Protein AF-A0A2H0HXA2-F1 (afdb_monomer)

Foldseek 3Di:
DPPPADPQQCFAEAEDADCVVVCCVVHVRHHYLHYPPVVVCVVVCSVVLNVCLQVVHVCNVVSCVVSPGPYYHYDCPRVSVVVVVVD

Solvent-accessible surface area (backbone atoms only — not comparable to full-atom values): 5226 Å² total; per-residue (Å²): 133,85,79,77,76,57,97,51,59,72,32,37,27,50,44,40,56,91,47,28,67,61,45,43,71,78,39,69,56,39,43,63,69,44,48,94,64,50,79,70,30,50,81,70,50,51,45,56,56,49,48,34,40,66,69,64,38,95,62,26,69,58,50,43,58,74,72,53,55,68,44,76,49,67,64,80,85,39,67,57,54,56,54,62,76,76,110

Sequence (87 aa):
MEQAGSKLDGARVFNHYSLAGVILFHAPRVSVFIDSRVDLYEKAGILDDYLEIHGLDPGWDVLLDAWKVDAIIYPTTHPLIHALTQR

Radius of gyration: 13.37 Å; Cα contacts (8 Å, |Δi|>4): 100; chains: 1; bounding box: 20×36×38 Å

Mean predicted aligned error: 4.28 Å

Secondary structure (DSSP, 8-state):
---PPPTTTT-EEEE-GGGHHHHHHH-TTSEES--S-HHHHHTTTHHHHHHHHHHT-TTHHHHHHHTT--EEE--TTSHHHHHHHT-

pLDDT: mean 91.55, std 11.46, range [40.56, 98.38]

Structure (mmCIF, N/CA/C/O backbone):
data_AF-A0A2H0HXA2-F1
#
_entry.id   AF-A0A2H0HXA2-F1
#
loop_
_atom_site.group_PDB
_atom_site.id
_atom_site.type_symbol
_atom_site.label_atom_id
_atom_site.label_alt_id
_atom_site.label_comp_id
_atom_site.label_asym_id
_atom_site.label_entity_id
_atom_site.label_seq_id
_atom_site.pdbx_PDB_ins_code
_atom_site.Cartn_x
_atom_site.Cartn_y
_atom_site.Cartn_z
_atom_site.occupancy
_atom_site.B_iso_or_equiv
_atom_site.auth_seq_id
_atom_site.auth_comp_id
_atom_site.auth_asym_id
_atom_site.auth_atom_id
_atom_site.pdbx_PDB_model_num
ATOM 1 N N . MET A 1 1 ? -7.539 19.967 22.339 1.00 40.56 1 MET A N 1
ATOM 2 C CA . MET A 1 1 ? -7.479 20.238 20.889 1.00 40.56 1 MET A CA 1
ATOM 3 C C . MET A 1 1 ? -8.109 19.042 20.212 1.00 40.56 1 MET A C 1
ATOM 5 O O . MET A 1 1 ? -7.564 17.952 20.308 1.00 40.56 1 MET A O 1
ATOM 9 N N . GLU A 1 2 ? -9.307 19.219 19.674 1.00 43.97 2 GLU A N 1
ATOM 10 C CA . GLU A 1 2 ? -10.029 18.180 18.943 1.00 43.97 2 GLU A CA 1
ATOM 11 C C . GLU A 1 2 ? -9.278 17.954 17.628 1.00 43.97 2 GLU A C 1
ATOM 13 O O . GLU A 1 2 ? -9.149 18.880 16.826 1.00 43.97 2 GLU A O 1
ATOM 18 N N . GLN A 1 3 ? -8.661 16.783 17.456 1.00 52.25 3 GLN A N 1
ATOM 19 C CA . GLN A 1 3 ? -8.065 16.435 16.170 1.00 52.25 3 GLN A CA 1
ATOM 20 C C . GLN A 1 3 ? -9.221 16.283 15.182 1.00 52.25 3 GLN A C 1
ATOM 22 O O . GLN A 1 3 ? -9.993 15.331 15.275 1.00 52.25 3 GLN A O 1
ATOM 27 N N . ALA A 1 4 ? -9.369 17.245 14.270 1.00 54.97 4 ALA A N 1
ATOM 28 C CA . ALA A 1 4 ? -10.219 17.074 13.103 1.00 54.97 4 ALA A CA 1
ATOM 29 C C . ALA A 1 4 ? -9.750 15.806 12.377 1.00 54.97 4 ALA A C 1
ATOM 31 O O . ALA A 1 4 ? -8.565 15.686 12.061 1.00 54.97 4 ALA A O 1
ATOM 32 N N . GLY A 1 5 ? -10.657 14.847 12.187 1.00 58.47 5 GLY A N 1
ATOM 33 C CA . GLY A 1 5 ? -10.323 13.568 11.569 1.00 58.47 5 GLY A CA 1
ATOM 34 C C . GLY A 1 5 ? -9.680 13.772 10.200 1.00 58.47 5 GLY A C 1
ATOM 35 O O . GLY A 1 5 ? -10.138 14.600 9.406 1.00 58.47 5 GLY A O 1
ATOM 36 N N . SER A 1 6 ? -8.601 13.038 9.928 1.00 71.31 6 SER A N 1
ATOM 37 C CA . SER A 1 6 ? -7.991 13.038 8.601 1.00 71.31 6 SER A CA 1
ATOM 38 C C . SER A 1 6 ? -9.010 12.512 7.591 1.00 71.31 6 SER A C 1
ATOM 40 O O . SER A 1 6 ? -9.796 11.615 7.894 1.00 71.31 6 SER A O 1
ATOM 42 N N . LYS A 1 7 ? -8.968 13.007 6.347 1.00 77.81 7 LYS A N 1
ATOM 43 C CA . LYS A 1 7 ? -9.771 12.460 5.235 1.00 77.81 7 LYS A CA 1
ATOM 44 C C . LYS A 1 7 ? -9.537 10.950 5.032 1.00 77.81 7 LYS A C 1
ATOM 46 O O . LYS A 1 7 ? -10.355 10.289 4.404 1.00 77.81 7 LYS A O 1
ATOM 51 N N . LEU A 1 8 ? -8.427 10.423 5.550 1.00 85.19 8 LEU A N 1
ATOM 52 C CA . LEU A 1 8 ? -8.041 9.015 5.476 1.00 85.19 8 LEU A CA 1
ATOM 53 C C . LEU A 1 8 ? -8.414 8.206 6.727 1.00 85.19 8 LEU A C 1
ATOM 55 O O . LEU A 1 8 ? -8.045 7.041 6.821 1.00 85.19 8 LEU A O 1
ATOM 59 N N . ASP A 1 9 ? -9.108 8.784 7.704 1.00 90.19 9 ASP A N 1
ATOM 60 C CA . ASP A 1 9 ? -9.478 8.056 8.916 1.00 90.19 9 ASP A CA 1
ATOM 61 C C . ASP A 1 9 ? -10.302 6.801 8.586 1.00 90.19 9 ASP A C 1
ATOM 63 O O . ASP A 1 9 ? -11.360 6.881 7.963 1.00 90.19 9 ASP A O 1
ATOM 67 N N . GLY A 1 10 ? -9.823 5.633 9.028 1.00 91.38 10 GLY A N 1
ATOM 68 C CA . GLY A 1 10 ? -10.437 4.337 8.728 1.00 91.38 10 GLY A CA 1
ATOM 69 C C . GLY A 1 10 ? -10.161 3.797 7.320 1.00 91.38 10 GLY A C 1
ATOM 70 O O . GLY A 1 10 ? -10.631 2.707 7.004 1.00 91.38 10 GLY A O 1
ATOM 71 N N . ALA A 1 11 ? -9.402 4.515 6.488 1.00 95.31 11 ALA A N 1
ATOM 72 C CA . ALA A 1 11 ? -8.997 4.043 5.171 1.00 95.31 11 ALA A CA 1
ATOM 73 C C . ALA A 1 11 ? -7.904 2.971 5.274 1.00 95.31 11 ALA A C 1
ATOM 75 O O . ALA A 1 11 ? -7.000 3.051 6.116 1.00 95.31 11 ALA A O 1
ATOM 76 N N . ARG A 1 12 ? -7.953 2.001 4.359 1.00 97.00 12 ARG A N 1
ATOM 77 C CA . ARG A 1 12 ? -6.894 1.017 4.128 1.00 97.00 12 ARG A CA 1
ATOM 78 C C . ARG A 1 12 ? -5.980 1.527 3.038 1.00 97.00 12 ARG A C 1
ATOM 80 O O . ARG A 1 12 ? -6.373 1.655 1.878 1.00 97.00 12 ARG A O 1
ATOM 87 N N . VAL A 1 13 ? -4.766 1.859 3.438 1.00 97.19 13 VAL A N 1
ATOM 88 C CA . VAL A 1 13 ? -3.808 2.549 2.593 1.00 97.19 13 VAL A CA 1
ATOM 89 C C . VAL A 1 13 ? -2.730 1.582 2.152 1.00 97.19 13 VAL A C 1
ATOM 91 O O . VAL A 1 13 ? -1.981 1.069 2.981 1.00 97.19 13 VAL A O 1
ATOM 94 N N . PHE A 1 14 ? -2.588 1.415 0.839 1.00 98.00 14 PHE A N 1
ATOM 95 C CA . PHE A 1 14 ? -1.380 0.829 0.276 1.00 98.00 14 PHE A CA 1
ATOM 96 C C . PHE A 1 14 ? -0.278 1.894 0.269 1.00 98.00 14 PHE A C 1
ATOM 98 O O . PHE A 1 14 ? -0.261 2.813 -0.554 1.00 98.00 14 PHE A O 1
ATOM 105 N N . ASN A 1 15 ? 0.605 1.832 1.262 1.00 97.50 15 ASN A N 1
ATOM 106 C CA . ASN A 1 15 ? 1.676 2.802 1.468 1.00 97.50 15 ASN A CA 1
ATOM 107 C C . ASN A 1 15 ? 3.021 2.261 0.991 1.00 97.50 15 ASN A C 1
ATOM 109 O O . ASN A 1 15 ? 3.283 1.068 1.074 1.00 97.50 15 ASN A O 1
ATOM 113 N N . HIS A 1 16 ? 3.925 3.154 0.600 1.00 97.19 16 HIS A N 1
ATOM 114 C CA . HIS A 1 16 ? 5.331 2.795 0.489 1.00 97.19 16 HIS A CA 1
ATOM 115 C C . HIS A 1 16 ? 5.867 2.399 1.873 1.00 97.19 16 HIS A C 1
ATOM 117 O O . HIS A 1 16 ? 5.636 3.112 2.858 1.00 97.19 16 HIS A O 1
ATOM 123 N N . TYR A 1 17 ? 6.598 1.287 1.946 1.00 95.38 17 TYR A N 1
ATOM 124 C CA . TYR A 1 17 ? 7.113 0.693 3.186 1.00 95.38 17 TYR A CA 1
ATOM 125 C C . TYR A 1 17 ? 7.797 1.709 4.118 1.00 95.38 17 TYR A C 1
ATOM 127 O O . TYR A 1 17 ? 7.518 1.753 5.315 1.00 95.38 17 TYR A O 1
ATOM 135 N N . SER A 1 18 ? 8.631 2.604 3.573 1.00 94.94 18 SER A N 1
ATOM 136 C CA . SER A 1 18 ? 9.368 3.592 4.379 1.00 94.94 18 SER A CA 1
ATOM 137 C C . SER A 1 18 ? 8.506 4.713 4.977 1.00 94.94 18 SER A C 1
ATOM 139 O O . SER A 1 18 ? 8.985 5.454 5.833 1.00 94.94 18 SER A O 1
ATOM 141 N N . LEU A 1 19 ? 7.258 4.879 4.525 1.00 94.81 19 LEU A N 1
ATOM 142 C CA . LEU A 1 19 ? 6.369 5.964 4.961 1.00 94.81 19 LEU A CA 1
ATOM 143 C C . LEU A 1 19 ? 5.447 5.562 6.114 1.00 94.81 19 LEU A C 1
ATOM 145 O O . LEU A 1 19 ? 4.827 6.434 6.724 1.00 94.81 19 LEU A O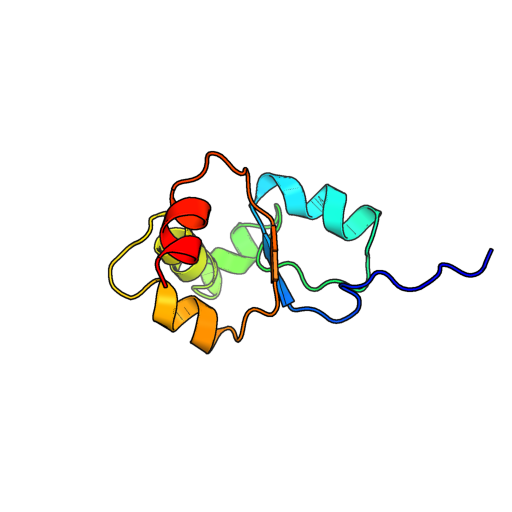 1
ATOM 149 N N . ALA A 1 20 ? 5.369 4.272 6.442 1.00 94.62 20 ALA A N 1
ATOM 150 C CA . ALA A 1 20 ? 4.405 3.747 7.403 1.00 94.62 20 ALA A CA 1
ATOM 151 C C . ALA A 1 20 ? 4.491 4.435 8.773 1.00 94.62 20 ALA A C 1
ATOM 153 O O . ALA A 1 20 ? 3.475 4.855 9.320 1.00 94.62 20 ALA A O 1
ATOM 154 N N . GLY A 1 21 ? 5.707 4.626 9.297 1.00 93.75 21 GLY A N 1
ATOM 155 C CA . GLY A 1 21 ? 5.918 5.270 10.597 1.00 93.75 21 GLY A CA 1
ATOM 156 C C . GLY A 1 21 ? 5.434 6.721 10.637 1.00 93.75 21 GLY A C 1
ATOM 157 O O . GLY A 1 21 ? 4.802 7.132 11.606 1.00 93.75 21 GLY A O 1
ATOM 158 N N . VAL A 1 22 ? 5.665 7.486 9.565 1.00 93.62 22 VAL A N 1
ATOM 159 C CA . VAL A 1 22 ? 5.194 8.877 9.456 1.00 93.62 22 VAL A CA 1
ATOM 160 C C . VAL A 1 22 ? 3.666 8.921 9.374 1.00 93.62 22 VAL A C 1
ATOM 162 O O . VAL A 1 22 ? 3.041 9.734 10.052 1.00 93.62 22 VAL A O 1
ATOM 165 N N . ILE A 1 23 ? 3.056 8.022 8.592 1.00 93.75 23 ILE A N 1
ATOM 166 C CA . ILE A 1 23 ? 1.594 7.918 8.477 1.00 93.75 23 ILE A CA 1
ATOM 167 C C . ILE A 1 23 ? 0.981 7.589 9.838 1.00 93.75 23 ILE A C 1
ATOM 169 O O . ILE A 1 23 ? 0.098 8.308 10.290 1.00 93.75 23 ILE A O 1
ATOM 173 N N . LEU A 1 24 ? 1.474 6.553 10.519 1.00 92.94 24 LEU A N 1
ATOM 174 C CA . LEU A 1 24 ? 0.948 6.127 11.817 1.00 92.94 24 LEU A CA 1
ATOM 175 C C . LEU A 1 24 ? 1.139 7.189 12.907 1.00 92.94 24 LEU A C 1
ATOM 177 O O . LEU A 1 24 ? 0.290 7.319 13.786 1.00 92.94 24 LEU A O 1
ATOM 181 N N . PHE A 1 25 ? 2.217 7.974 12.840 1.00 93.06 25 PHE A N 1
ATOM 182 C CA . PHE A 1 25 ? 2.459 9.067 13.781 1.00 93.06 25 PHE A CA 1
ATOM 183 C C . PHE A 1 25 ? 1.449 10.215 13.624 1.00 93.06 25 PHE A C 1
ATOM 185 O O . PHE A 1 25 ? 0.957 10.741 14.621 1.00 93.06 25 PHE A O 1
ATOM 192 N N . HIS A 1 26 ? 1.121 10.604 12.388 1.00 92.75 26 HIS A N 1
ATOM 193 C CA . HIS A 1 26 ? 0.231 11.741 12.117 1.00 92.75 26 HIS A CA 1
ATOM 194 C C . HIS A 1 26 ? -1.247 11.364 11.951 1.00 92.75 26 HIS A C 1
ATOM 196 O O . HIS A 1 26 ? -2.118 12.205 12.161 1.00 92.75 26 HIS A O 1
ATOM 202 N N . ALA A 1 27 ? -1.534 10.127 11.560 1.00 92.88 27 ALA A N 1
ATOM 203 C CA . ALA A 1 27 ? -2.869 9.619 11.277 1.00 92.88 27 ALA A CA 1
ATOM 204 C C . ALA A 1 27 ? -3.020 8.195 11.852 1.00 92.88 27 ALA A C 1
ATOM 206 O O . ALA A 1 27 ? -3.137 7.224 11.105 1.00 92.88 27 ALA A O 1
ATOM 207 N N . PRO A 1 28 ? -3.050 8.043 13.190 1.00 92.25 28 PRO A N 1
ATOM 208 C CA . PRO A 1 28 ? -3.038 6.735 13.859 1.00 92.25 28 PRO A CA 1
ATOM 209 C C . PRO A 1 28 ? -4.287 5.881 13.590 1.00 92.25 28 PRO A C 1
ATOM 211 O O . PRO A 1 28 ? -4.324 4.704 13.936 1.00 92.25 28 PRO A O 1
ATOM 214 N N . ARG A 1 29 ? -5.330 6.472 12.997 1.00 93.44 29 ARG A N 1
ATOM 215 C CA . ARG A 1 29 ? -6.571 5.794 12.600 1.00 93.44 29 ARG A CA 1
ATOM 216 C C . ARG A 1 29 ? -6.527 5.229 11.176 1.00 93.44 29 ARG A C 1
ATOM 218 O O . ARG A 1 29 ? -7.516 4.648 10.736 1.00 93.44 29 ARG A O 1
ATOM 225 N N . VAL A 1 30 ? -5.428 5.427 10.452 1.00 94.69 30 VAL A N 1
ATOM 226 C CA . VAL A 1 30 ? -5.202 4.857 9.120 1.00 94.69 30 VAL A CA 1
ATOM 227 C C . VAL A 1 30 ? -4.667 3.438 9.263 1.00 94.69 30 VAL A C 1
ATOM 229 O O . VAL A 1 30 ? -3.757 3.185 10.052 1.00 94.69 30 VAL A O 1
ATOM 232 N N . SER A 1 31 ? -5.192 2.512 8.467 1.00 95.50 31 SER A N 1
ATOM 233 C CA . SER A 1 31 ? -4.625 1.171 8.347 1.00 95.50 31 SER A CA 1
ATOM 234 C C . SER A 1 31 ? -3.576 1.167 7.238 1.00 95.50 31 SER A C 1
ATOM 236 O O . SER A 1 31 ? -3.923 1.200 6.060 1.00 95.50 31 SER A O 1
ATOM 238 N N . VAL A 1 32 ? -2.297 1.156 7.615 1.00 96.31 32 VAL A N 1
ATOM 239 C CA . VAL A 1 32 ? -1.182 0.957 6.674 1.00 96.31 32 VAL A CA 1
ATOM 240 C C . VAL A 1 32 ? -1.124 -0.503 6.225 1.00 96.31 32 VAL A C 1
ATOM 242 O O . VAL A 1 32 ? -1.438 -1.401 7.006 1.00 96.31 32 VAL A O 1
ATOM 245 N N . PHE A 1 33 ? -0.721 -0.738 4.980 1.00 97.00 33 PHE A N 1
ATOM 246 C CA . PHE A 1 33 ? -0.577 -2.084 4.427 1.00 97.00 33 PHE A CA 1
ATOM 247 C C . PHE A 1 33 ? 0.613 -2.820 5.045 1.00 97.00 33 PHE A C 1
ATOM 249 O O . PHE A 1 33 ? 0.490 -3.957 5.491 1.00 97.00 33 PHE A O 1
ATOM 256 N N . ILE A 1 34 ? 1.759 -2.139 5.109 1.00 96.56 34 ILE A N 1
ATOM 257 C CA . ILE A 1 34 ? 2.996 -2.671 5.676 1.00 96.56 34 ILE A CA 1
ATOM 258 C C . ILE A 1 34 ? 3.739 -1.582 6.447 1.00 96.56 34 ILE A C 1
ATOM 260 O O . ILE A 1 34 ? 3.694 -0.404 6.082 1.00 96.56 34 ILE A O 1
ATOM 264 N N . ASP A 1 35 ? 4.455 -1.986 7.492 1.00 94.81 35 ASP A N 1
ATOM 265 C CA . ASP A 1 35 ? 5.446 -1.171 8.191 1.00 94.81 35 ASP A CA 1
ATOM 266 C C . ASP A 1 35 ? 6.742 -1.956 8.432 1.00 94.81 35 ASP A C 1
ATOM 268 O O . ASP A 1 35 ? 6.910 -3.063 7.927 1.00 94.81 35 ASP A O 1
ATOM 272 N N . SER A 1 36 ? 7.675 -1.385 9.199 1.00 90.81 36 SER A N 1
ATOM 273 C CA . SER A 1 36 ? 9.017 -1.938 9.399 1.00 90.81 36 SER A CA 1
ATOM 274 C C . SER A 1 36 ? 9.088 -3.315 10.068 1.00 90.81 36 SER A C 1
ATOM 276 O O . SER A 1 36 ? 10.177 -3.871 10.191 1.00 90.81 36 SER A O 1
ATOM 278 N N . ARG A 1 37 ? 7.962 -3.878 10.512 1.00 91.94 37 ARG A N 1
ATOM 279 C CA . ARG A 1 37 ? 7.862 -5.208 11.132 1.00 91.94 37 ARG A CA 1
ATOM 280 C C . ARG A 1 37 ? 7.742 -6.319 10.080 1.00 91.94 37 ARG A C 1
ATOM 282 O O . ARG A 1 37 ? 6.808 -7.115 10.115 1.00 91.94 37 ARG A O 1
ATOM 289 N N . VAL A 1 38 ? 8.661 -6.334 9.111 1.00 86.38 38 VAL A N 1
ATOM 290 C CA . VAL A 1 38 ? 8.631 -7.195 7.905 1.00 86.38 38 VAL A CA 1
ATOM 291 C C . VAL A 1 38 ? 8.436 -8.680 8.234 1.00 86.38 38 VAL A C 1
ATOM 293 O O . VAL A 1 38 ? 7.686 -9.373 7.550 1.00 86.38 38 VAL A O 1
ATOM 296 N N . ASP A 1 39 ? 9.042 -9.149 9.322 1.00 90.38 39 ASP A N 1
ATOM 297 C CA . ASP A 1 39 ? 8.979 -10.532 9.801 1.00 90.38 39 ASP A CA 1
ATOM 298 C C . ASP A 1 39 ? 7.556 -11.011 10.143 1.00 90.38 39 ASP A C 1
ATOM 300 O O . ASP A 1 39 ? 7.264 -12.209 10.078 1.00 90.38 39 ASP A O 1
ATOM 304 N N . LEU A 1 40 ? 6.653 -10.086 10.491 1.00 91.31 40 LEU A N 1
ATOM 305 C CA . LEU A 1 40 ? 5.240 -10.388 10.730 1.00 91.31 40 LEU A CA 1
ATOM 306 C C . LEU A 1 40 ? 4.464 -10.597 9.426 1.00 91.31 40 LEU A C 1
ATOM 308 O O . LEU A 1 40 ? 3.512 -11.377 9.400 1.00 91.31 40 LEU A O 1
ATOM 312 N N . TYR A 1 41 ? 4.863 -9.908 8.358 1.00 92.44 41 TYR A N 1
ATOM 313 C CA . TYR A 1 41 ? 4.163 -9.903 7.073 1.00 92.44 41 TYR A CA 1
ATOM 314 C C . TYR A 1 41 ? 4.611 -11.045 6.161 1.00 92.44 41 TYR A C 1
ATOM 316 O O . TYR A 1 41 ? 3.784 -11.613 5.451 1.00 92.44 41 TYR A O 1
ATOM 324 N N . GLU A 1 42 ? 5.889 -11.422 6.224 1.00 89.94 42 GLU A N 1
ATOM 325 C CA . GLU A 1 42 ? 6.455 -12.541 5.460 1.00 89.94 42 GLU A CA 1
ATOM 326 C C . GLU A 1 42 ? 5.718 -13.854 5.758 1.00 89.94 42 GLU A C 1
ATOM 328 O O . GLU A 1 42 ? 5.224 -14.526 4.859 1.00 89.94 42 GLU A O 1
ATOM 333 N N . LYS A 1 43 ? 5.531 -14.185 7.041 1.00 86.00 43 LYS A N 1
ATOM 334 C CA . LYS A 1 43 ? 4.870 -15.438 7.458 1.00 86.00 43 LYS A CA 1
ATOM 335 C C . LYS A 1 43 ? 3.408 -15.544 7.026 1.00 86.00 43 LYS A C 1
ATOM 337 O O . LYS A 1 43 ? 2.860 -16.643 7.018 1.00 86.00 43 LYS A O 1
ATOM 342 N N . ALA A 1 44 ? 2.776 -14.413 6.737 1.00 89.62 44 ALA A N 1
ATOM 343 C CA . ALA A 1 44 ? 1.381 -14.333 6.335 1.00 89.62 44 ALA A CA 1
ATOM 344 C C . ALA A 1 44 ? 1.201 -14.222 4.809 1.00 89.62 44 ALA A C 1
ATOM 346 O O . ALA A 1 44 ? 0.063 -14.118 4.365 1.00 89.62 44 ALA A O 1
ATOM 347 N N . GLY A 1 45 ? 2.288 -14.207 4.022 1.00 93.00 45 GLY A N 1
ATOM 348 C CA . GLY A 1 45 ? 2.252 -13.972 2.570 1.00 93.00 45 GLY A CA 1
ATOM 349 C C . GLY A 1 45 ? 1.955 -12.520 2.172 1.00 93.00 45 GLY A C 1
ATOM 350 O O . GLY A 1 45 ? 1.948 -12.182 0.998 1.00 93.00 45 GLY A O 1
ATOM 351 N N . ILE A 1 46 ? 1.755 -11.624 3.144 1.00 96.12 46 ILE A N 1
ATOM 352 C CA . ILE A 1 46 ? 1.423 -10.210 2.900 1.00 96.12 46 ILE A CA 1
ATOM 353 C C . ILE A 1 46 ? 2.612 -9.474 2.275 1.00 96.12 46 ILE A C 1
ATOM 355 O O . I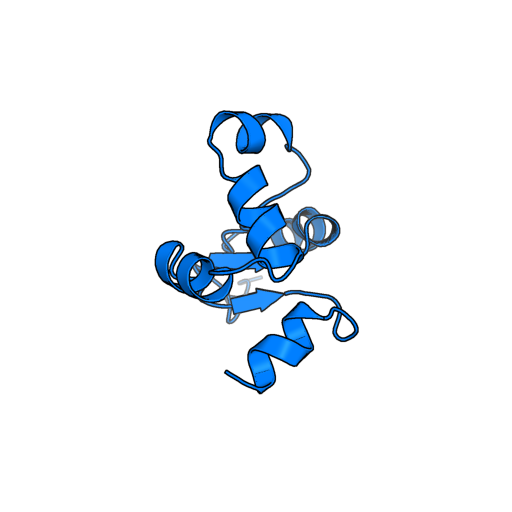LE A 1 46 ? 2.433 -8.538 1.497 1.00 96.12 46 ILE A O 1
ATOM 359 N N . LEU A 1 47 ? 3.836 -9.881 2.630 1.00 96.50 47 LEU A N 1
ATOM 360 C CA . LEU A 1 47 ? 5.037 -9.324 2.017 1.00 96.50 47 LEU A CA 1
ATOM 361 C C . LEU A 1 47 ? 5.108 -9.652 0.521 1.00 96.50 47 LEU A C 1
ATOM 363 O O . LEU A 1 47 ? 5.500 -8.782 -0.250 1.00 96.50 47 LEU A O 1
ATOM 367 N N . ASP A 1 48 ? 4.702 -10.854 0.118 1.00 97.06 48 ASP A N 1
ATOM 368 C CA . ASP A 1 48 ? 4.721 -11.267 -1.287 1.00 97.06 48 ASP A CA 1
ATOM 369 C C . ASP A 1 48 ? 3.710 -10.443 -2.090 1.00 97.06 48 ASP A C 1
ATOM 371 O O . ASP A 1 48 ? 4.097 -9.779 -3.048 1.00 97.06 48 ASP A O 1
ATOM 375 N N . ASP A 1 49 ? 2.465 -10.336 -1.608 1.00 97.75 49 ASP A N 1
ATOM 376 C CA . ASP A 1 49 ? 1.445 -9.464 -2.209 1.00 97.75 49 ASP A CA 1
ATOM 377 C C . ASP A 1 49 ? 1.927 -8.006 -2.317 1.00 97.75 49 ASP A C 1
ATOM 379 O O . ASP A 1 49 ? 1.707 -7.330 -3.325 1.00 97.75 49 ASP A O 1
ATOM 383 N N . TYR A 1 50 ? 2.600 -7.494 -1.276 1.00 98.00 50 TYR A N 1
ATOM 384 C CA . TYR A 1 50 ? 3.181 -6.153 -1.312 1.00 98.00 50 TYR A CA 1
ATOM 385 C C . TYR A 1 50 ? 4.21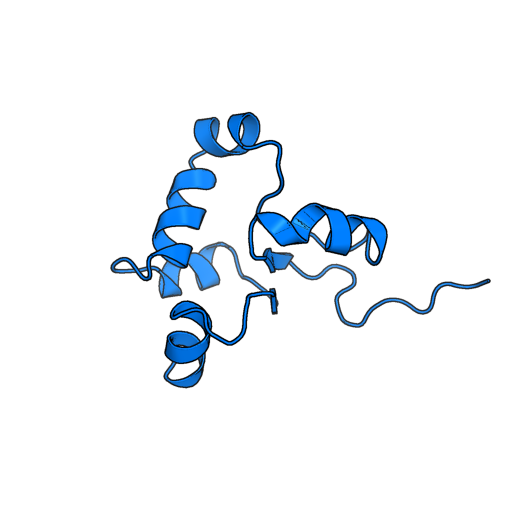0 -6.021 -2.436 1.00 98.00 50 TYR A C 1
ATOM 387 O O . TYR A 1 50 ? 4.198 -5.015 -3.147 1.00 98.00 50 TYR A O 1
ATOM 395 N N . LEU A 1 51 ? 5.111 -6.997 -2.575 1.00 97.62 51 LEU A N 1
ATOM 396 C CA . LEU A 1 51 ? 6.175 -6.985 -3.574 1.00 97.62 51 LEU A CA 1
ATOM 397 C C . LEU A 1 51 ? 5.623 -7.130 -4.994 1.00 97.62 51 LEU A C 1
ATOM 399 O O . LEU A 1 51 ? 6.092 -6.407 -5.867 1.00 97.62 51 LEU A O 1
ATOM 403 N N . GLU A 1 52 ? 4.599 -7.956 -5.208 1.00 98.38 52 GLU A N 1
ATOM 404 C CA . GLU A 1 52 ? 3.917 -8.084 -6.502 1.00 98.38 52 GLU A CA 1
ATOM 405 C C . GLU A 1 52 ? 3.252 -6.762 -6.913 1.00 98.38 52 GLU A C 1
ATOM 407 O O . GLU A 1 52 ? 3.455 -6.266 -8.026 1.00 98.38 52 GLU A O 1
ATOM 412 N N . ILE A 1 53 ? 2.521 -6.118 -5.989 1.00 98.31 53 ILE A N 1
ATOM 413 C CA . ILE A 1 53 ? 1.917 -4.804 -6.250 1.00 98.31 53 ILE A CA 1
ATOM 414 C C . ILE A 1 53 ? 2.996 -3.742 -6.498 1.00 98.31 53 ILE A C 1
ATOM 416 O O . ILE A 1 53 ? 2.882 -2.921 -7.411 1.00 98.31 53 ILE A O 1
ATOM 420 N N . HIS A 1 54 ? 4.050 -3.742 -5.682 1.00 97.75 54 HIS A N 1
ATOM 421 C CA . HIS A 1 54 ? 5.166 -2.808 -5.796 1.00 97.75 54 HIS A CA 1
ATOM 422 C C . HIS A 1 54 ? 5.916 -2.972 -7.126 1.00 97.75 54 HIS A C 1
ATOM 424 O O . HIS A 1 54 ? 6.277 -1.975 -7.752 1.00 97.75 54 HIS A O 1
ATOM 430 N N . GLY A 1 55 ? 6.127 -4.213 -7.565 1.00 97.75 55 GLY A N 1
ATOM 431 C CA . GLY A 1 55 ? 6.830 -4.576 -8.793 1.00 97.75 55 GLY A CA 1
ATOM 432 C C . GLY A 1 55 ? 6.021 -4.377 -10.073 1.00 97.75 55 GLY A C 1
ATOM 433 O O . GLY A 1 55 ? 6.618 -4.341 -11.148 1.00 97.75 55 GLY A O 1
ATOM 434 N N . LEU A 1 56 ? 4.701 -4.165 -9.964 1.00 97.69 56 LEU A N 1
ATOM 435 C CA . LEU A 1 56 ? 3.757 -4.232 -11.086 1.00 97.69 56 LEU A CA 1
ATOM 436 C C . LEU A 1 56 ? 3.747 -5.60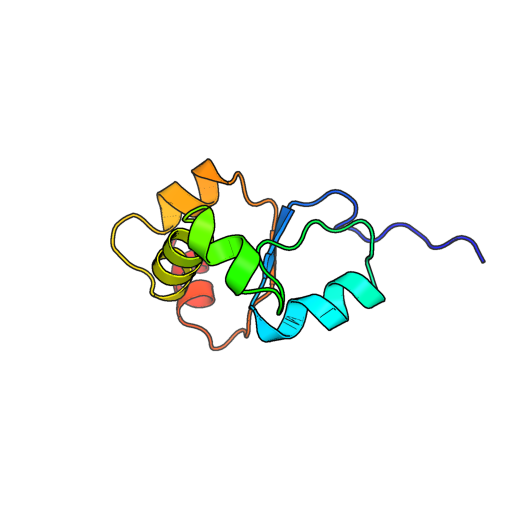9 -11.761 1.00 97.69 56 LEU A C 1
ATOM 438 O O . LEU A 1 56 ? 3.627 -5.717 -12.985 1.00 97.69 56 LEU A O 1
ATOM 442 N N . ASP A 1 57 ? 3.85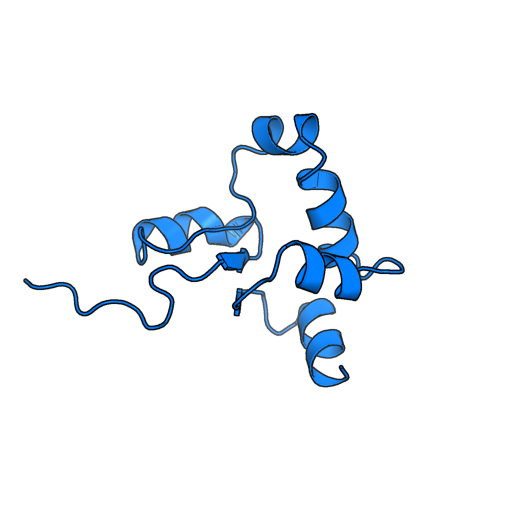9 -6.660 -10.954 1.00 98.12 57 ASP A N 1
ATOM 443 C CA . ASP A 1 57 ? 3.839 -8.034 -11.437 1.00 98.12 57 ASP A CA 1
ATOM 444 C C . ASP A 1 57 ? 2.454 -8.391 -12.014 1.00 98.12 57 ASP A C 1
ATOM 446 O O . ASP A 1 57 ? 1.448 -7.748 -11.689 1.00 98.12 57 ASP A O 1
ATOM 450 N N . PRO A 1 58 ? 2.348 -9.388 -12.914 1.00 97.31 58 PRO A N 1
ATOM 451 C CA . PRO A 1 58 ? 1.068 -9.754 -13.515 1.00 97.31 58 PRO A CA 1
ATOM 452 C C . PRO A 1 58 ? -0.016 -10.044 -12.462 1.00 97.31 58 PRO A C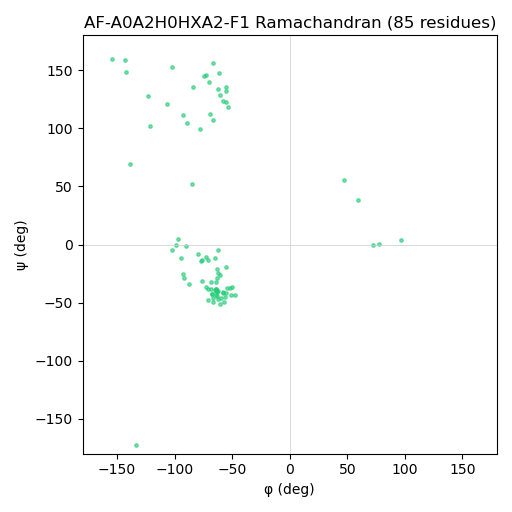 1
ATOM 454 O O . PRO A 1 58 ? 0.106 -10.988 -11.692 1.00 97.31 58 PRO A O 1
ATOM 457 N N . GLY A 1 59 ? -1.101 -9.259 -12.468 1.00 95.75 59 GLY A N 1
ATOM 458 C CA . GLY A 1 59 ? -2.196 -9.372 -11.493 1.00 95.75 59 GLY A CA 1
ATOM 459 C C . GLY A 1 59 ? -2.118 -8.409 -10.300 1.00 95.75 59 GLY A C 1
ATOM 460 O O . GLY A 1 59 ? -2.988 -8.465 -9.430 1.00 95.75 59 GLY A O 1
ATOM 461 N N . TRP A 1 60 ? -1.139 -7.497 -10.267 1.00 97.69 60 TRP A N 1
ATOM 462 C CA . TRP A 1 60 ? -0.991 -6.476 -9.218 1.00 97.69 60 TRP A CA 1
ATOM 463 C C . TRP A 1 60 ? -2.274 -5.673 -8.936 1.00 97.69 60 TRP A C 1
ATOM 465 O O . TRP A 1 60 ? -2.565 -5.310 -7.79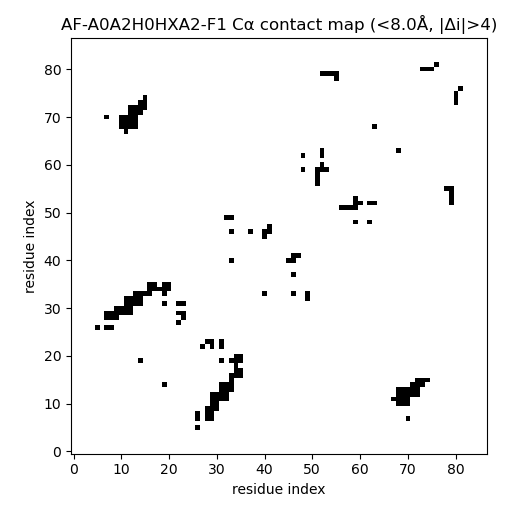6 1.00 97.69 60 TRP A O 1
ATOM 475 N N . ASP A 1 61 ? -3.056 -5.377 -9.970 1.00 96.88 61 ASP A N 1
ATOM 476 C CA . ASP A 1 61 ? -4.278 -4.582 -9.885 1.00 96.88 61 ASP A CA 1
ATOM 477 C C . ASP A 1 61 ? -5.418 -5.362 -9.223 1.00 96.88 61 ASP A C 1
ATOM 479 O O . ASP A 1 61 ? -6.169 -4.808 -8.418 1.00 96.88 61 ASP A O 1
ATOM 483 N N . VAL A 1 62 ? -5.490 -6.668 -9.484 1.00 97.75 62 VAL A N 1
ATOM 484 C CA . VAL A 1 62 ? -6.426 -7.582 -8.821 1.00 97.75 62 VAL A CA 1
ATOM 485 C C . VAL A 1 62 ? -6.122 -7.677 -7.326 1.00 97.75 62 VAL A C 1
ATOM 487 O O . VAL A 1 62 ? -7.050 -7.708 -6.516 1.00 97.75 62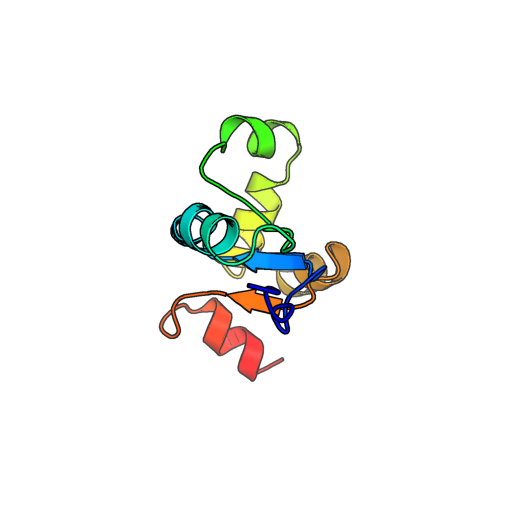 VAL A O 1
ATOM 490 N N . LEU A 1 63 ? -4.844 -7.672 -6.931 1.00 97.88 63 LEU A N 1
ATOM 491 C CA . LEU A 1 63 ? -4.459 -7.674 -5.517 1.00 97.88 63 LEU A CA 1
ATOM 492 C C . LEU A 1 63 ? -4.909 -6.396 -4.795 1.00 97.88 63 LEU A C 1
ATOM 494 O O . LEU A 1 63 ? -5.420 -6.475 -3.676 1.00 97.88 63 LEU A O 1
ATOM 498 N N . LEU A 1 64 ? -4.805 -5.223 -5.432 1.00 97.69 64 LEU A N 1
ATOM 499 C CA . LEU A 1 64 ? -5.328 -3.975 -4.858 1.00 97.69 64 LEU A CA 1
ATOM 500 C C . LEU A 1 64 ? -6.835 -4.061 -4.572 1.00 97.69 64 LEU A C 1
ATOM 502 O O . LEU A 1 64 ? -7.291 -3.615 -3.513 1.00 97.69 64 LEU A O 1
ATOM 506 N N . ASP A 1 65 ? -7.600 -4.668 -5.482 1.00 97.69 65 ASP A N 1
ATOM 507 C CA . ASP A 1 65 ? -9.038 -4.885 -5.308 1.00 97.69 65 ASP A CA 1
ATOM 508 C C . ASP A 1 65 ? -9.332 -5.949 -4.234 1.00 97.69 65 ASP A C 1
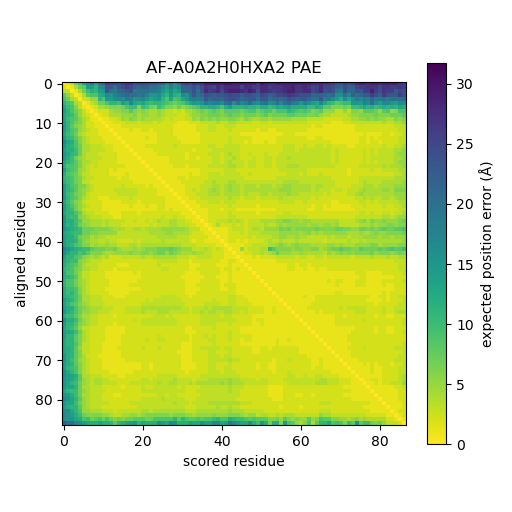ATOM 510 O O . ASP A 1 65 ? -10.254 -5.779 -3.431 1.00 97.69 65 ASP A O 1
ATOM 514 N N . ALA A 1 66 ? -8.529 -7.015 -4.154 1.00 97.69 66 ALA A N 1
ATOM 515 C CA . ALA A 1 66 ? -8.670 -8.081 -3.158 1.00 97.69 66 ALA A CA 1
ATOM 516 C C . ALA A 1 66 ? -8.451 -7.567 -1.725 1.00 97.69 66 ALA A C 1
ATOM 518 O O . ALA A 1 66 ? -9.250 -7.839 -0.823 1.00 97.69 66 ALA A O 1
ATOM 519 N N . TRP A 1 67 ? -7.427 -6.735 -1.534 1.00 97.56 67 TRP A N 1
ATOM 520 C CA . TRP A 1 67 ? -7.182 -6.007 -0.287 1.00 97.56 67 TRP A CA 1
ATOM 521 C C . TRP A 1 67 ? -8.174 -4.855 -0.067 1.00 97.56 67 TRP A C 1
ATOM 523 O O . TRP A 1 67 ? -8.277 -4.312 1.040 1.00 97.56 67 TRP A O 1
ATOM 533 N N . LYS A 1 68 ? -8.960 -4.534 -1.104 1.00 97.38 68 LYS A N 1
ATOM 534 C CA . LYS A 1 68 ? -9.915 -3.430 -1.225 1.00 97.38 68 LYS A CA 1
ATOM 535 C C . LYS A 1 68 ? -9.274 -2.120 -0.748 1.00 97.38 68 LYS A C 1
ATOM 537 O O . LYS A 1 68 ? -9.751 -1.488 0.190 1.00 97.38 68 LYS A O 1
ATOM 542 N N . VAL A 1 69 ? -8.142 -1.774 -1.339 1.00 97.31 69 VAL A N 1
ATOM 543 C CA . VAL A 1 69 ? -7.374 -0.575 -0.993 1.00 97.31 69 VAL A CA 1
ATOM 544 C C . VAL A 1 69 ? -8.217 0.682 -1.234 1.00 97.31 69 VAL A C 1
ATOM 546 O O . VAL A 1 69 ? -8.772 0.866 -2.313 1.00 97.31 69 VAL A O 1
ATOM 549 N N . ASP A 1 70 ? -8.297 1.558 -0.231 1.00 96.44 70 ASP A N 1
ATOM 550 C CA . ASP A 1 70 ? -9.091 2.792 -0.288 1.00 96.44 70 ASP A CA 1
ATOM 551 C C . ASP A 1 70 ? -8.254 3.985 -0.793 1.00 96.44 70 ASP A C 1
ATOM 553 O O . ASP A 1 70 ? -8.782 4.923 -1.392 1.00 96.44 70 ASP A O 1
ATOM 557 N N . ALA A 1 71 ? -6.938 3.970 -0.548 1.00 95.38 71 ALA A N 1
ATOM 558 C CA . ALA A 1 71 ? -6.011 4.992 -1.031 1.00 95.38 71 ALA A CA 1
ATOM 559 C C . ALA A 1 71 ? -4.576 4.462 -1.174 1.00 95.38 71 ALA A C 1
ATOM 561 O O . ALA A 1 71 ? -4.186 3.485 -0.535 1.00 95.38 71 ALA A O 1
ATOM 562 N N . ILE A 1 72 ? -3.768 5.147 -1.985 1.00 96.25 72 ILE A N 1
ATOM 563 C CA . ILE A 1 72 ? -2.368 4.791 -2.245 1.00 96.25 72 ILE A CA 1
ATOM 564 C C . ILE A 1 72 ? -1.476 5.979 -1.882 1.00 96.25 72 ILE A C 1
ATOM 566 O O . ILE A 1 72 ? -1.718 7.100 -2.329 1.00 96.25 72 ILE A O 1
ATOM 570 N N . ILE A 1 73 ? -0.448 5.740 -1.062 1.00 95.62 73 ILE A N 1
ATOM 571 C CA . ILE A 1 73 ? 0.537 6.757 -0.660 1.00 95.62 73 ILE A CA 1
ATOM 572 C C . ILE A 1 73 ? 1.927 6.283 -1.069 1.00 95.62 73 ILE A C 1
ATOM 574 O O . ILE A 1 73 ? 2.535 5.448 -0.400 1.00 95.62 73 ILE A O 1
ATOM 578 N N . TYR A 1 74 ? 2.437 6.838 -2.164 1.00 96.69 74 TYR A N 1
ATOM 579 C CA . TYR A 1 74 ? 3.685 6.418 -2.798 1.00 96.69 74 TYR A CA 1
ATOM 580 C C . TYR A 1 74 ? 4.458 7.621 -3.360 1.00 96.69 74 TYR A C 1
ATOM 582 O O . TYR A 1 74 ? 3.853 8.667 -3.617 1.00 96.69 74 TYR A O 1
ATOM 590 N N . PRO A 1 75 ? 5.782 7.499 -3.589 1.00 95.38 75 PRO A N 1
ATOM 591 C CA . PRO A 1 75 ? 6.529 8.486 -4.361 1.00 95.38 75 PRO A CA 1
ATOM 592 C C . PRO A 1 75 ? 5.895 8.680 -5.742 1.00 95.38 75 PRO A C 1
ATOM 594 O O . PRO A 1 75 ? 5.630 7.709 -6.447 1.00 95.38 75 PRO A O 1
ATOM 597 N N . THR A 1 76 ? 5.684 9.929 -6.157 1.00 94.56 76 THR A N 1
ATOM 598 C CA . THR A 1 76 ? 5.056 10.257 -7.452 1.00 94.56 76 THR A CA 1
ATOM 599 C C . THR A 1 76 ? 5.861 9.762 -8.653 1.00 94.56 76 THR A C 1
ATOM 601 O O . THR A 1 76 ? 5.303 9.524 -9.718 1.00 94.56 76 THR A O 1
ATOM 604 N N . THR A 1 77 ? 7.169 9.573 -8.482 1.00 95.25 77 THR A N 1
ATOM 605 C CA . THR A 1 77 ? 8.078 9.021 -9.493 1.00 95.25 77 THR A CA 1
ATOM 606 C C . THR A 1 77 ? 8.023 7.498 -9.596 1.00 95.25 77 THR A C 1
ATOM 608 O O . THR A 1 77 ? 8.631 6.933 -10.501 1.00 95.25 77 THR A O 1
ATOM 611 N N . HIS A 1 78 ? 7.322 6.818 -8.686 1.00 96.88 78 HIS A N 1
ATOM 612 C CA . HIS A 1 78 ? 7.244 5.365 -8.690 1.00 96.88 78 HIS A CA 1
ATOM 613 C C . HIS A 1 78 ? 6.413 4.860 -9.889 1.00 96.88 78 HIS A C 1
ATOM 615 O O . HIS A 1 78 ? 5.360 5.445 -10.180 1.00 96.88 78 HIS A O 1
ATOM 621 N N . PRO A 1 79 ? 6.817 3.764 -10.566 1.00 96.56 79 PRO A N 1
ATOM 622 C CA . PRO A 1 79 ? 6.071 3.207 -11.699 1.00 96.56 79 PRO A CA 1
ATOM 623 C C . PRO A 1 79 ? 4.606 2.894 -11.377 1.00 96.56 79 PRO A C 1
ATOM 625 O O . PRO A 1 79 ? 3.730 3.185 -12.187 1.00 96.56 79 PRO A O 1
ATOM 628 N N . LEU A 1 80 ? 4.330 2.401 -10.162 1.00 96.62 80 LEU A N 1
ATOM 629 C CA . LEU A 1 80 ? 2.966 2.141 -9.678 1.00 96.62 80 LEU A CA 1
ATOM 630 C C . LEU A 1 80 ? 2.026 3.340 -9.855 1.00 96.62 80 LEU A C 1
ATOM 632 O O . LEU A 1 80 ? 0.902 3.176 -10.316 1.00 96.62 80 LEU A O 1
ATOM 636 N N . ILE A 1 81 ? 2.488 4.554 -9.543 1.00 95.94 81 ILE A N 1
ATOM 637 C CA . ILE A 1 81 ? 1.660 5.758 -9.674 1.00 95.94 81 ILE A CA 1
ATOM 638 C C . ILE A 1 81 ? 1.299 6.021 -11.134 1.00 95.94 81 ILE A C 1
ATOM 640 O O . ILE A 1 81 ? 0.161 6.372 -11.427 1.00 95.94 81 ILE A O 1
ATOM 644 N N . HIS A 1 82 ? 2.233 5.801 -12.057 1.00 94.31 82 HIS A N 1
ATOM 645 C CA . HIS A 1 82 ? 1.965 5.964 -13.482 1.00 94.31 82 HIS A CA 1
ATOM 646 C C . HIS A 1 82 ? 0.962 4.915 -13.969 1.00 94.31 82 HIS A C 1
ATOM 648 O O . HIS A 1 82 ? -0.013 5.277 -14.627 1.00 94.31 82 HIS A O 1
ATOM 654 N N . ALA A 1 83 ? 1.147 3.649 -13.587 1.00 95.50 83 ALA A N 1
ATOM 655 C CA . ALA A 1 83 ? 0.247 2.558 -13.954 1.00 95.50 83 ALA A CA 1
ATOM 656 C C . ALA A 1 83 ? -1.198 2.814 -13.489 1.00 95.50 83 ALA A C 1
ATOM 658 O O . ALA A 1 83 ? -2.135 2.631 -14.261 1.00 95.50 83 ALA A O 1
ATOM 659 N N . LEU A 1 84 ? -1.381 3.338 -12.273 1.00 93.50 84 LEU A N 1
ATOM 660 C CA . LEU A 1 84 ? -2.697 3.678 -11.720 1.00 93.50 84 LEU A CA 1
ATOM 661 C C . LEU A 1 84 ? -3.443 4.767 -12.502 1.00 93.50 84 LEU A C 1
ATOM 663 O O . LEU A 1 84 ? -4.666 4.773 -12.494 1.00 93.50 84 LEU A O 1
ATOM 667 N N . THR A 1 85 ? -2.741 5.688 -13.171 1.00 89.69 85 THR A N 1
ATOM 668 C CA . THR A 1 85 ? -3.394 6.731 -13.993 1.00 89.69 85 THR A CA 1
ATOM 669 C C . THR A 1 85 ? -3.903 6.221 -15.340 1.00 89.69 85 THR A C 1
ATOM 671 O O . THR A 1 85 ? -4.644 6.932 -16.015 1.00 89.69 85 THR A O 1
ATOM 674 N N . GLN A 1 86 ? -3.468 5.028 -15.747 1.00 84.38 86 GLN A N 1
ATOM 675 C CA . GLN A 1 86 ? -3.850 4.385 -17.007 1.00 84.38 86 GLN A CA 1
ATOM 676 C C . GLN A 1 86 ? -4.902 3.280 -16.808 1.00 84.38 86 GLN A C 1
ATOM 678 O O . GLN A 1 86 ? -5.343 2.693 -17.795 1.00 84.38 86 GLN A O 1
ATOM 683 N N . ARG A 1 87 ? -5.261 2.985 -15.551 1.00 73.38 87 ARG A N 1
ATOM 684 C CA . ARG A 1 87 ? -6.312 2.043 -15.149 1.00 73.38 87 ARG A CA 1
ATOM 685 C C . ARG A 1 87 ? -7.675 2.729 -15.164 1.00 73.38 87 ARG A C 1
ATOM 687 O O . ARG A 1 87 ? -8.636 2.076 -15.619 1.00 73.38 87 ARG A O 1
#